Protein AF-A0A4Q7FRE8-F1 (afdb_monomer_lite)

pLDDT: mean 77.87, std 18.46, range [38.47, 93.81]

Foldseek 3Di:
DDDDDDDDDDPPPPPPVPPPVQAQWEWEDDPFKIKIAGSDPNSCVLCVHRMDIDGPVVVVVSVVVCVVVVGHYHYDD

Sequence (77 aa):
MKWTQYARFGIEEDAMPEALSDIDYTVDVGRHETMLRANTPKGEEFLGGADLTMSNEEAHTFIQDARAAGLTVKSFF

Radius of gyration: 18.3 Å; chains: 1; bounding box: 43×46×39 Å

Secondary structure (DSSP, 8-state):
-----------------TTGGG-SEEEEE-SSEEEEEESSHHHHHHHTSSEEEEEHHHHHHHHHHHHHTT--EEEE-

Structure (mmCIF, N/CA/C/O backbone):
data_AF-A0A4Q7FRE8-F1
#
_entry.id   AF-A0A4Q7FRE8-F1
#
loop_
_atom_site.group_PDB
_atom_site.id
_atom_site.type_symbol
_atom_site.label_atom_id
_atom_site.label_alt_id
_atom_site.label_comp_id
_atom_site.label_asym_id
_atom_site.label_entity_id
_atom_site.label_seq_id
_atom_site.pdbx_PDB_ins_code
_atom_site.Cartn_x
_atom_site.Cartn_y
_atom_site.Cartn_z
_atom_site.occupancy
_atom_site.B_iso_or_equiv
_atom_site.auth_seq_id
_atom_site.auth_comp_id
_atom_site.auth_asym_id
_atom_site.auth_atom_id
_atom_site.pdbx_PDB_model_num
ATOM 1 N N . MET A 1 1 ? -29.801 -36.195 24.681 1.00 49.72 1 MET A N 1
ATOM 2 C CA . MET A 1 1 ? -28.565 -35.729 25.345 1.00 49.72 1 MET A CA 1
ATOM 3 C C . MET A 1 1 ? -27.582 -36.887 25.426 1.00 49.72 1 MET A C 1
ATOM 5 O O . MET A 1 1 ? -27.751 -37.751 26.277 1.00 49.72 1 MET A O 1
ATOM 9 N N . LYS A 1 2 ? -26.602 -36.958 24.523 1.00 40.59 2 LYS A N 1
ATOM 10 C CA . LYS A 1 2 ? -25.391 -37.757 24.735 1.00 40.59 2 LYS A CA 1
ATOM 11 C C . LYS A 1 2 ? -24.299 -37.267 23.791 1.00 40.59 2 LYS A C 1
ATOM 13 O O . LYS A 1 2 ? -24.581 -36.909 22.655 1.00 40.59 2 LYS A O 1
ATOM 18 N N . TRP A 1 3 ? -23.114 -37.162 24.362 1.00 38.47 3 TRP A N 1
ATOM 19 C CA . TRP A 1 3 ? -21.976 -36.399 23.893 1.00 38.47 3 TRP A CA 1
ATOM 20 C C . TRP A 1 3 ? -21.259 -37.074 22.721 1.00 38.47 3 TRP A C 1
ATOM 22 O O . TRP A 1 3 ? -21.127 -38.295 22.672 1.00 38.47 3 TRP A O 1
ATOM 32 N N . THR A 1 4 ? -20.811 -36.227 21.803 1.00 53.00 4 THR A N 1
ATOM 33 C CA . THR A 1 4 ? -19.920 -36.455 20.664 1.00 53.00 4 THR A CA 1
ATOM 34 C C . THR A 1 4 ? -18.568 -37.000 21.112 1.00 53.00 4 THR A C 1
ATOM 36 O O . THR A 1 4 ? -17.982 -36.377 21.992 1.00 53.00 4 THR A O 1
ATOM 39 N N . GLN A 1 5 ? -18.026 -38.047 20.459 1.00 51.91 5 GLN A N 1
ATOM 40 C CA . GLN A 1 5 ? -16.582 -38.094 20.174 1.00 51.91 5 GLN A CA 1
ATOM 41 C C . GLN A 1 5 ? -16.092 -39.186 19.188 1.00 51.91 5 GLN A C 1
ATOM 43 O O . GLN A 1 5 ? -16.450 -40.355 19.298 1.00 51.91 5 GLN A O 1
ATOM 48 N N . TYR A 1 6 ? -15.163 -38.735 18.327 1.00 48.84 6 TYR A N 1
ATOM 49 C CA . TYR A 1 6 ? -14.058 -39.413 17.619 1.00 48.84 6 TYR A CA 1
ATOM 50 C C . TYR A 1 6 ? -14.190 -39.852 16.147 1.00 48.84 6 TYR A C 1
ATOM 52 O O . TYR A 1 6 ? -14.429 -41.007 15.813 1.00 48.84 6 TYR A O 1
ATOM 60 N N . ALA A 1 7 ? -13.819 -38.881 15.303 1.00 54.78 7 ALA A N 1
ATOM 61 C CA . ALA A 1 7 ? -12.628 -38.896 14.445 1.00 54.78 7 ALA A CA 1
ATOM 62 C C . ALA A 1 7 ? -12.604 -39.834 13.230 1.00 54.78 7 ALA A C 1
ATOM 64 O O . ALA A 1 7 ? -12.256 -41.011 13.331 1.00 54.78 7 ALA A O 1
ATOM 65 N N . ARG A 1 8 ? -12.742 -39.234 12.038 1.00 46.47 8 ARG A N 1
ATOM 66 C CA . ARG A 1 8 ? -11.967 -39.671 10.875 1.00 46.47 8 ARG A CA 1
ATOM 67 C C . ARG A 1 8 ? -11.740 -38.533 9.875 1.00 46.47 8 ARG A C 1
ATOM 69 O O . ARG A 1 8 ? -12.641 -38.174 9.140 1.00 46.47 8 ARG A O 1
ATOM 76 N N . PHE A 1 9 ? -10.502 -38.041 9.874 1.00 51.72 9 PHE A N 1
ATOM 77 C CA . PHE A 1 9 ? -9.736 -37.610 8.703 1.00 51.72 9 PHE A CA 1
ATOM 78 C C . PHE A 1 9 ? -10.445 -36.743 7.659 1.00 51.72 9 PHE A C 1
ATOM 80 O O . PHE A 1 9 ? -11.038 -37.229 6.703 1.00 51.72 9 PHE A O 1
ATOM 87 N N . GLY A 1 10 ? -10.192 -35.455 7.781 1.00 43.91 10 GLY A N 1
ATOM 88 C CA . GLY A 1 10 ? -10.311 -34.477 6.721 1.00 43.91 10 GLY A CA 1
ATOM 89 C C . GLY A 1 10 ? -9.836 -33.192 7.346 1.00 43.91 10 GLY A C 1
ATOM 90 O O . GLY A 1 10 ? -10.406 -32.759 8.336 1.00 43.91 10 GLY A O 1
ATOM 91 N N . ILE A 1 11 ? -8.718 -32.675 6.869 1.00 52.59 11 ILE A N 1
ATOM 92 C CA . ILE A 1 11 ? -8.137 -31.423 7.321 1.00 52.59 11 ILE A CA 1
ATOM 93 C C . ILE A 1 11 ? -9.066 -30.345 6.765 1.00 52.59 11 ILE A C 1
ATOM 95 O O . ILE A 1 11 ? -8.783 -29.717 5.754 1.00 52.59 11 ILE A O 1
ATOM 99 N N . GLU A 1 12 ? -10.233 -30.188 7.379 1.00 46.78 12 GLU A N 1
ATOM 100 C CA . GLU A 1 12 ? -10.862 -28.887 7.455 1.00 46.78 12 GLU A CA 1
ATOM 101 C C . GLU A 1 12 ? -9.922 -28.100 8.373 1.00 46.78 12 GLU A C 1
ATOM 103 O O . GLU A 1 12 ? -10.146 -27.951 9.572 1.00 46.78 12 GLU A O 1
ATOM 108 N N . GLU A 1 13 ? -8.804 -27.634 7.800 1.00 47.22 13 GLU A N 1
ATOM 109 C CA . GLU A 1 13 ? -8.415 -26.254 8.035 1.00 47.22 13 GLU A CA 1
ATOM 110 C C . GLU A 1 13 ? -9.675 -25.467 7.684 1.00 47.22 13 GLU A C 1
ATOM 112 O O . GLU A 1 13 ? -9.925 -25.083 6.542 1.00 47.22 13 GLU A O 1
ATOM 117 N N . ASP A 1 14 ? -10.540 -25.345 8.689 1.00 43.66 14 ASP A N 1
ATOM 118 C CA . ASP A 1 14 ? -11.228 -24.119 8.998 1.00 43.66 14 ASP A CA 1
ATOM 119 C C . ASP A 1 14 ? -10.151 -23.049 8.833 1.00 43.66 14 ASP A C 1
ATOM 121 O O . ASP A 1 14 ? -9.375 -22.759 9.740 1.00 43.66 14 ASP A O 1
ATOM 125 N N . ALA A 1 15 ? -9.988 -22.568 7.599 1.00 48.72 15 ALA A N 1
ATOM 126 C CA . ALA A 1 15 ? -9.315 -21.328 7.313 1.00 48.72 15 ALA A CA 1
ATOM 127 C C . ALA A 1 15 ? -10.259 -20.272 7.872 1.00 48.72 15 ALA A C 1
ATOM 129 O O . ALA A 1 15 ? -10.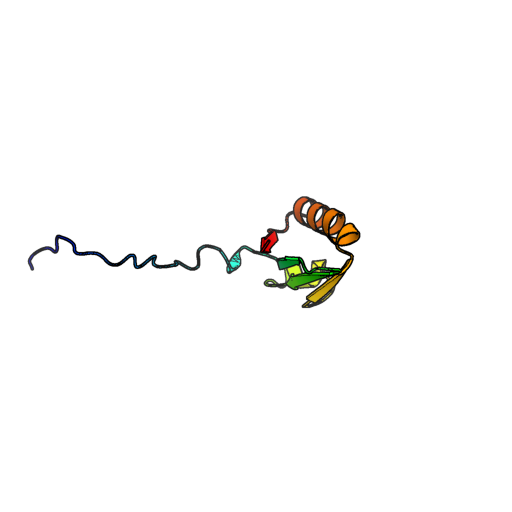957 -19.572 7.140 1.00 48.72 15 ALA A O 1
ATOM 130 N N . MET A 1 16 ? -10.322 -20.221 9.203 1.00 47.78 16 MET A N 1
ATOM 131 C CA . MET A 1 16 ? -10.607 -19.028 9.963 1.00 47.78 16 MET A CA 1
ATOM 132 C C . MET A 1 16 ? -9.923 -17.920 9.156 1.00 47.78 16 MET A C 1
ATOM 134 O O . MET A 1 16 ? -8.706 -18.007 8.951 1.00 47.78 16 MET A O 1
ATOM 138 N N . PRO A 1 17 ? -10.641 -16.929 8.595 1.00 55.19 17 PRO A N 1
ATOM 139 C CA . PRO A 1 17 ? -9.995 -15.782 7.983 1.00 55.19 17 PRO A CA 1
ATOM 140 C C . PRO A 1 17 ? -9.417 -14.936 9.121 1.00 55.19 17 PRO A C 1
ATOM 142 O O . PRO A 1 17 ? -9.796 -13.785 9.318 1.00 55.19 17 PRO A O 1
ATOM 145 N N . GLU A 1 18 ? -8.538 -15.521 9.932 1.00 45.62 18 GLU A N 1
ATOM 146 C CA . GLU A 1 18 ? -7.730 -14.809 10.889 1.00 45.62 18 GLU A CA 1
ATOM 147 C C . GLU A 1 18 ? -6.879 -13.839 10.0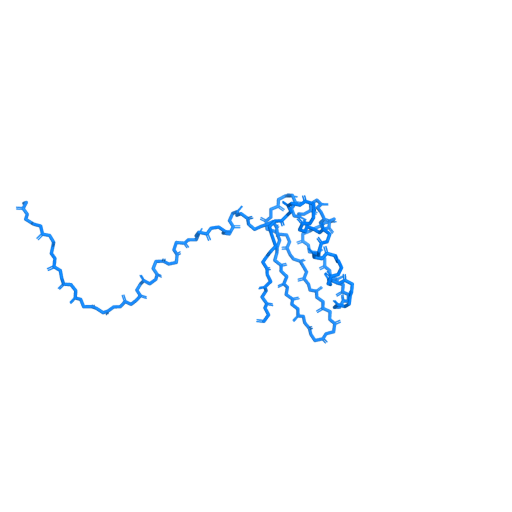68 1.00 45.62 18 GLU A C 1
ATOM 149 O O . GLU A 1 18 ? -5.940 -14.200 9.358 1.00 45.62 18 GLU A O 1
ATOM 154 N N . ALA A 1 19 ? -7.295 -12.577 10.15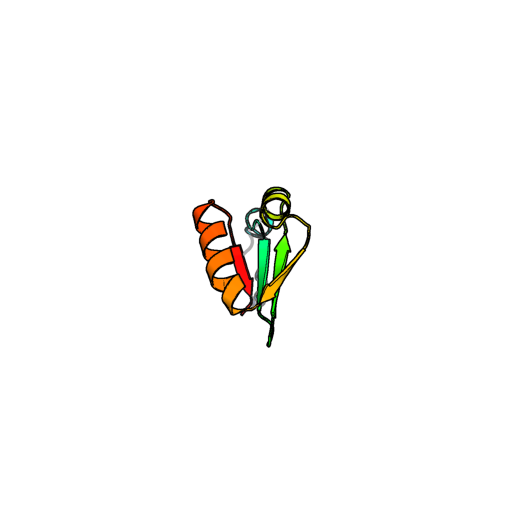2 1.00 54.59 19 ALA A N 1
ATOM 155 C CA . ALA A 1 19 ? -6.514 -11.390 9.861 1.00 54.59 19 ALA A CA 1
ATOM 156 C C . ALA A 1 19 ? -6.344 -10.942 8.396 1.00 54.59 19 ALA A C 1
ATOM 158 O O . ALA A 1 19 ? -5.437 -10.162 8.131 1.00 54.59 19 ALA A O 1
ATOM 159 N N . LEU A 1 20 ? -7.238 -11.267 7.448 1.00 52.25 20 LEU A N 1
ATOM 160 C CA . LEU A 1 20 ? -7.335 -10.406 6.243 1.00 52.25 20 LEU A CA 1
ATOM 161 C C . LEU A 1 20 ? -7.790 -8.980 6.604 1.00 52.25 20 LEU A C 1
ATOM 163 O O . LEU A 1 20 ? -7.369 -8.029 5.958 1.00 52.25 20 LEU A O 1
ATOM 167 N N . SER A 1 21 ? -8.577 -8.827 7.676 1.00 55.28 21 SER A N 1
ATOM 168 C CA . SER A 1 21 ? -8.961 -7.514 8.218 1.00 55.28 21 SER A CA 1
ATOM 169 C C . SER A 1 21 ? -7.803 -6.714 8.815 1.00 55.28 21 SER A C 1
ATOM 171 O O . SER A 1 21 ? -7.949 -5.508 8.978 1.00 55.28 21 SER A O 1
ATOM 173 N N . ASP A 1 22 ? -6.689 -7.362 9.156 1.00 74.06 22 ASP A N 1
ATOM 174 C CA . ASP A 1 22 ? -5.551 -6.706 9.807 1.00 74.06 22 ASP A CA 1
ATOM 175 C C . ASP A 1 22 ? -4.446 -6.341 8.812 1.00 74.06 22 ASP A C 1
ATOM 177 O O . ASP A 1 22 ? -3.498 -5.668 9.187 1.00 74.06 22 ASP A O 1
ATOM 181 N N . ILE A 1 23 ? -4.538 -6.787 7.553 1.00 86.88 23 ILE A N 1
ATOM 182 C CA . ILE A 1 23 ? -3.526 -6.532 6.523 1.00 86.88 23 ILE A CA 1
ATOM 183 C C . ILE A 1 23 ? -3.890 -5.249 5.791 1.00 86.88 23 ILE A C 1
ATOM 185 O O . ILE A 1 23 ? -4.852 -5.224 5.032 1.00 86.88 23 ILE A O 1
ATOM 189 N N . ASP A 1 24 ? -3.085 -4.204 5.956 1.00 88.56 24 ASP A N 1
ATOM 190 C CA . ASP A 1 24 ? -3.334 -2.909 5.327 1.00 88.56 24 ASP A CA 1
ATOM 191 C C . ASP A 1 24 ? -3.173 -2.975 3.800 1.00 88.56 24 ASP A C 1
ATOM 193 O O . ASP A 1 24 ? -3.995 -2.439 3.053 1.00 88.56 24 ASP A O 1
ATOM 197 N N . TYR A 1 25 ? -2.163 -3.699 3.311 1.00 87.31 25 TYR A N 1
ATOM 198 C CA . TYR A 1 25 ? -2.012 -3.993 1.887 1.00 87.31 25 TYR A CA 1
ATOM 199 C C . TYR A 1 25 ? -1.183 -5.263 1.634 1.00 87.31 25 TYR A C 1
ATOM 201 O O . TYR A 1 25 ? -0.398 -5.721 2.472 1.00 87.31 25 TYR A O 1
ATOM 209 N N . THR A 1 26 ? -1.368 -5.848 0.454 1.00 91.81 26 THR A N 1
ATOM 210 C CA . THR A 1 26 ? -0.673 -7.050 -0.021 1.00 91.81 26 THR A CA 1
ATOM 211 C C . THR A 1 26 ? 0.335 -6.721 -1.106 1.00 91.81 26 THR A C 1
ATOM 213 O O . THR A 1 26 ? 0.109 -5.806 -1.891 1.00 91.81 26 THR A O 1
ATOM 216 N N . VAL A 1 27 ? 1.421 -7.486 -1.168 1.00 90.75 27 VAL A N 1
ATOM 217 C CA . VAL A 1 27 ? 2.505 -7.313 -2.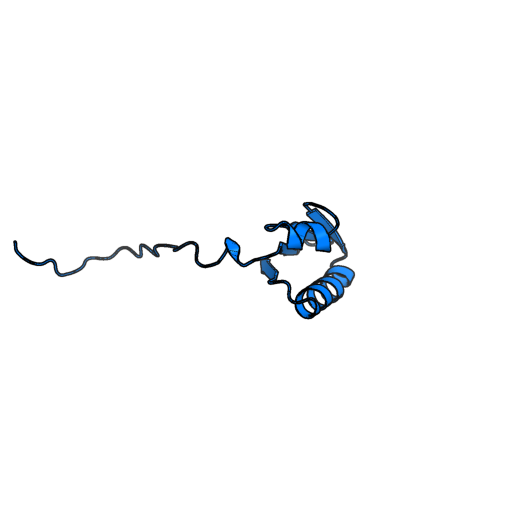141 1.00 90.75 27 VAL A CA 1
ATOM 218 C C . VAL A 1 27 ? 2.594 -8.550 -3.024 1.00 90.75 27 VAL A C 1
ATOM 220 O O . VAL A 1 27 ? 2.746 -9.656 -2.503 1.00 90.75 27 VAL A O 1
ATOM 223 N N . ASP A 1 28 ? 2.534 -8.338 -4.333 1.00 90.50 28 ASP A N 1
ATOM 224 C CA . ASP A 1 28 ? 2.722 -9.332 -5.387 1.00 90.50 28 ASP A CA 1
ATOM 225 C C . ASP A 1 28 ? 3.997 -8.978 -6.165 1.00 90.50 28 ASP A C 1
ATOM 227 O O . ASP A 1 28 ? 4.070 -7.940 -6.827 1.00 90.50 28 ASP A O 1
ATOM 231 N N . VAL A 1 29 ? 5.046 -9.789 -6.013 1.00 88.31 29 VAL A N 1
ATOM 232 C CA . VAL A 1 29 ? 6.354 -9.514 -6.627 1.00 88.31 29 VAL A CA 1
ATOM 233 C C . VAL A 1 29 ? 6.445 -10.231 -7.968 1.00 88.31 29 VAL A C 1
ATOM 235 O O . VAL A 1 29 ? 6.617 -11.447 -8.039 1.00 88.31 29 VAL A O 1
ATOM 238 N N . GLY A 1 30 ? 6.358 -9.461 -9.047 1.00 86.00 30 GLY A N 1
ATOM 239 C CA . GLY A 1 30 ? 6.527 -9.943 -10.407 1.00 86.00 30 GLY A CA 1
ATOM 240 C C . GLY A 1 30 ? 7.990 -9.994 -10.853 1.00 86.00 30 GLY A C 1
ATOM 241 O O . GLY A 1 30 ? 8.935 -9.639 -10.145 1.00 86.00 30 GLY A O 1
ATOM 242 N N . ARG A 1 31 ? 8.192 -10.434 -12.101 1.00 85.06 31 ARG A N 1
ATOM 243 C CA . ARG A 1 31 ? 9.533 -10.622 -12.685 1.00 85.06 31 ARG A CA 1
ATOM 244 C C . ARG A 1 31 ? 10.309 -9.314 -12.887 1.00 85.06 31 ARG A C 1
ATOM 246 O O . ARG A 1 31 ? 11.536 -9.344 -12.868 1.00 85.06 31 ARG A O 1
ATOM 253 N N . HIS A 1 32 ? 9.612 -8.202 -13.109 1.00 86.00 32 HIS A N 1
ATOM 254 C CA . HIS A 1 32 ? 10.218 -6.887 -13.364 1.00 86.00 32 HIS A CA 1
ATOM 255 C C . HIS A 1 32 ? 9.668 -5.793 -12.445 1.00 86.00 32 HIS A C 1
ATOM 257 O O . HIS A 1 32 ? 10.369 -4.830 -12.144 1.00 86.00 32 HIS A O 1
ATOM 263 N N . GLU A 1 33 ? 8.432 -5.957 -11.990 1.00 92.06 33 GLU A N 1
ATOM 264 C CA . GLU A 1 33 ? 7.691 -4.978 -11.211 1.00 92.06 33 GLU A CA 1
ATOM 265 C C . GLU A 1 33 ? 6.961 -5.665 -10.062 1.00 92.06 33 GLU A C 1
ATOM 267 O O . GLU A 1 33 ? 6.619 -6.847 -10.137 1.00 92.06 33 GLU A O 1
ATOM 272 N N . THR A 1 34 ? 6.734 -4.905 -9.002 1.00 92.81 34 THR A N 1
ATOM 273 C CA . THR A 1 34 ? 5.980 -5.311 -7.827 1.00 92.81 34 THR A CA 1
ATOM 274 C C . THR A 1 34 ? 4.673 -4.539 -7.807 1.00 92.81 34 THR A C 1
ATOM 276 O O . THR A 1 34 ? 4.669 -3.311 -7.919 1.00 92.81 34 THR A O 1
ATOM 279 N N . MET A 1 35 ? 3.573 -5.260 -7.625 1.00 93.81 35 MET A N 1
ATOM 280 C CA . MET A 1 35 ? 2.242 -4.696 -7.461 1.00 93.81 35 MET A CA 1
ATOM 281 C C . MET A 1 35 ? 1.847 -4.753 -5.985 1.00 93.81 35 MET A C 1
ATOM 283 O O . MET A 1 35 ? 1.851 -5.808 -5.352 1.00 93.81 35 MET A O 1
ATOM 287 N N . LEU A 1 36 ? 1.490 -3.604 -5.428 1.00 92.69 36 LEU A N 1
ATOM 288 C CA . LEU A 1 36 ? 0.966 -3.451 -4.082 1.00 92.69 36 LEU A CA 1
ATOM 289 C C . LEU A 1 36 ? -0.533 -3.181 -4.186 1.00 92.69 36 LEU A C 1
ATOM 291 O O . LEU A 1 36 ? -0.956 -2.344 -4.977 1.00 92.69 36 LEU A O 1
ATOM 295 N N . ARG A 1 37 ? -1.341 -3.886 -3.397 1.00 93.50 37 ARG A N 1
ATOM 296 C CA . ARG A 1 37 ? -2.803 -3.747 -3.388 1.00 93.50 37 ARG A CA 1
ATOM 297 C C . ARG A 1 37 ? -3.301 -3.447 -1.988 1.00 93.50 37 ARG A C 1
ATOM 299 O O . ARG A 1 37 ? -3.106 -4.271 -1.094 1.00 93.50 37 ARG A O 1
ATOM 306 N N . ALA A 1 38 ? -3.965 -2.309 -1.820 1.00 92.06 38 ALA A N 1
ATOM 307 C CA . ALA A 1 38 ? -4.618 -1.946 -0.572 1.00 92.06 38 ALA A CA 1
ATOM 308 C C . ALA A 1 38 ? -5.762 -2.914 -0.259 1.00 92.06 38 ALA A C 1
ATOM 310 O O . ALA A 1 38 ? -6.548 -3.272 -1.136 1.00 92.06 38 ALA A O 1
ATOM 311 N N . ASN A 1 39 ? -5.863 -3.318 1.005 1.00 89.50 39 ASN A N 1
ATOM 312 C CA . ASN A 1 39 ? -7.007 -4.075 1.517 1.00 89.50 39 ASN A CA 1
ATOM 313 C C . ASN A 1 39 ? -7.783 -3.281 2.580 1.00 89.50 39 ASN A C 1
ATOM 315 O O . ASN A 1 39 ? -8.903 -3.655 2.924 1.00 89.50 39 ASN A O 1
ATOM 319 N N . THR A 1 40 ? -7.212 -2.175 3.077 1.00 89.00 40 THR A N 1
ATOM 320 C CA . THR A 1 40 ? -7.844 -1.253 4.029 1.00 89.00 40 THR A CA 1
ATOM 321 C C . THR A 1 40 ? -7.786 0.193 3.517 1.00 89.00 40 THR A C 1
ATOM 323 O O . THR A 1 40 ? -6.908 0.521 2.716 1.00 89.00 40 THR A O 1
ATOM 326 N N . PRO A 1 41 ? -8.658 1.097 4.012 1.00 90.00 41 PRO A N 1
ATOM 327 C CA . PRO A 1 41 ? -8.572 2.528 3.702 1.00 90.00 41 PRO A CA 1
ATOM 328 C C . PRO A 1 41 ? -7.217 3.143 4.075 1.00 90.00 41 PRO A C 1
ATOM 330 O O . PRO A 1 41 ? -6.693 3.970 3.344 1.00 90.00 41 PRO A O 1
ATOM 333 N N . LYS A 1 42 ? -6.606 2.686 5.176 1.00 89.69 42 LYS A N 1
ATOM 334 C CA . LYS A 1 42 ? -5.267 3.119 5.600 1.00 89.69 42 LYS A CA 1
ATOM 335 C C . LYS A 1 42 ? -4.190 2.691 4.598 1.00 89.69 42 LYS A C 1
ATOM 337 O O . LYS A 1 42 ? -3.276 3.460 4.313 1.00 89.69 42 LYS A O 1
ATOM 342 N N . GLY A 1 43 ? -4.299 1.474 4.063 1.00 90.38 43 GLY A N 1
ATOM 343 C CA . GLY A 1 43 ? -3.459 1.016 2.962 1.00 90.38 43 GLY A CA 1
ATOM 344 C C . GLY A 1 43 ? -3.651 1.869 1.711 1.00 90.38 43 GLY A C 1
ATOM 345 O O . GLY A 1 43 ? -2.665 2.285 1.119 1.00 90.38 43 GLY A O 1
ATOM 346 N N . GLU A 1 44 ? -4.895 2.187 1.348 1.00 92.19 44 GLU A N 1
ATOM 347 C CA . GLU A 1 44 ? -5.214 3.029 0.186 1.00 92.19 44 GLU A CA 1
ATOM 348 C C . GLU A 1 44 ? -4.638 4.446 0.329 1.00 92.19 44 GLU A C 1
ATOM 350 O O . GLU A 1 44 ? -4.012 4.953 -0.602 1.00 92.19 44 GLU A O 1
ATOM 355 N N . GLU A 1 45 ? -4.762 5.057 1.511 1.00 91.75 45 GLU A N 1
ATOM 356 C CA . GLU A 1 45 ? -4.161 6.362 1.814 1.00 91.75 45 GLU A CA 1
ATOM 357 C C . GLU A 1 45 ? -2.629 6.331 1.724 1.00 91.75 45 GLU A C 1
ATOM 359 O O . GLU A 1 45 ? -2.030 7.264 1.191 1.00 91.75 45 GLU A O 1
ATOM 364 N N . PHE A 1 46 ? -1.987 5.260 2.204 1.00 90.19 46 PHE A N 1
ATOM 365 C CA . PHE A 1 46 ? -0.529 5.116 2.141 1.00 90.19 46 PHE A CA 1
ATOM 366 C C . PHE A 1 46 ? -0.022 4.851 0.715 1.00 90.19 46 PHE A C 1
ATOM 368 O O . PHE A 1 46 ? 0.997 5.404 0.308 1.00 90.19 46 PHE A O 1
ATOM 375 N N . LEU A 1 47 ? -0.727 4.012 -0.052 1.00 91.56 47 LEU A N 1
ATOM 376 C CA . LEU A 1 47 ? -0.394 3.715 -1.449 1.00 91.56 47 LEU A CA 1
ATOM 377 C C . LEU A 1 47 ? -0.732 4.878 -2.397 1.00 91.56 47 LEU A C 1
ATOM 379 O O . LEU A 1 47 ? -0.220 4.921 -3.513 1.00 91.56 47 LEU A O 1
ATOM 383 N N . GLY A 1 48 ? -1.584 5.815 -1.970 1.00 92.62 48 GLY A N 1
ATOM 384 C CA . GLY A 1 48 ? -2.120 6.876 -2.823 1.00 92.62 48 GLY A CA 1
ATOM 385 C C . GLY A 1 48 ? -3.175 6.377 -3.819 1.00 92.62 48 GLY A C 1
ATOM 386 O O . GLY A 1 48 ? -3.418 7.037 -4.830 1.00 92.62 48 GLY A O 1
ATOM 387 N N . GLY A 1 49 ? -3.784 5.216 -3.557 1.00 92.50 49 GLY A N 1
ATOM 388 C CA . GLY A 1 49 ? -4.734 4.543 -4.441 1.00 92.50 49 GLY A CA 1
ATOM 389 C C . GLY A 1 49 ? -4.963 3.073 -4.073 1.00 92.50 49 GLY A C 1
ATOM 390 O O . GLY A 1 49 ? -4.317 2.528 -3.177 1.00 92.50 49 GLY A O 1
ATOM 391 N N . ALA A 1 50 ? -5.905 2.426 -4.765 1.00 89.31 50 ALA A N 1
ATOM 392 C CA . ALA A 1 50 ? -6.261 1.025 -4.516 1.00 89.31 50 ALA A CA 1
ATOM 393 C C . ALA A 1 50 ? -5.117 0.052 -4.866 1.00 89.31 50 ALA A C 1
ATOM 395 O O . ALA A 1 50 ? -4.960 -1.004 -4.244 1.00 89.31 50 ALA A O 1
ATOM 396 N N . ASP A 1 51 ? -4.305 0.424 -5.851 1.00 92.94 51 ASP A N 1
ATOM 397 C CA . ASP A 1 51 ? -3.129 -0.305 -6.290 1.00 92.94 51 ASP A CA 1
ATOM 398 C C . ASP A 1 51 ? -1.977 0.649 -6.618 1.00 92.94 51 ASP A C 1
ATOM 400 O O . ASP A 1 51 ? -2.177 1.797 -7.015 1.00 92.94 51 ASP A O 1
ATOM 404 N N . LEU A 1 52 ? -0.758 0.155 -6.420 1.00 93.06 52 LEU A N 1
ATOM 405 C CA . LEU A 1 52 ? 0.480 0.848 -6.738 1.00 93.06 52 LEU A CA 1
ATOM 406 C C . LEU A 1 52 ? 1.443 -0.154 -7.361 1.00 93.06 52 LEU A C 1
ATOM 408 O O . LEU A 1 52 ? 1.747 -1.183 -6.764 1.00 93.06 52 LEU A O 1
ATOM 412 N N . THR A 1 53 ? 1.937 0.152 -8.554 1.00 93.69 53 THR A N 1
ATOM 413 C CA . THR A 1 53 ? 2.934 -0.676 -9.238 1.00 93.69 53 THR A CA 1
ATOM 414 C C . THR A 1 53 ? 4.244 0.087 -9.321 1.00 93.69 53 THR A C 1
ATOM 416 O O . THR A 1 53 ? 4.256 1.256 -9.704 1.00 93.69 53 THR A O 1
ATOM 419 N N . MET A 1 54 ? 5.343 -0.558 -8.940 1.00 93.62 54 MET A N 1
ATOM 420 C CA . MET A 1 54 ? 6.678 0.041 -8.971 1.00 93.62 54 MET A CA 1
ATOM 421 C C . MET A 1 54 ? 7.757 -1.005 -9.245 1.00 93.62 54 MET A C 1
ATOM 423 O O . MET A 1 54 ? 7.504 -2.210 -9.214 1.00 93.62 54 MET A O 1
ATOM 427 N N . SER A 1 55 ? 8.980 -0.549 -9.49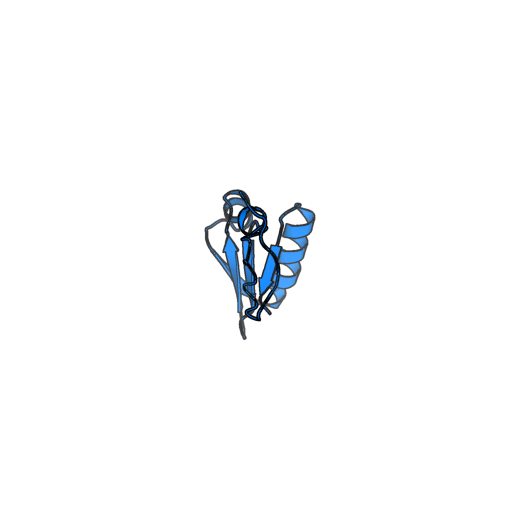9 1.00 91.81 55 SER A N 1
ATOM 428 C CA . SER A 1 55 ? 10.127 -1.430 -9.715 1.00 91.81 55 SER A CA 1
ATOM 429 C C . SER A 1 55 ? 10.405 -2.277 -8.469 1.00 91.81 55 SER A C 1
ATOM 431 O O . SER A 1 55 ? 10.249 -1.803 -7.343 1.00 91.81 55 SER A O 1
ATOM 433 N N . ASN A 1 56 ? 10.883 -3.514 -8.642 1.00 89.25 56 ASN A N 1
ATOM 434 C CA . ASN A 1 56 ? 11.190 -4.401 -7.506 1.00 89.25 56 ASN A CA 1
ATOM 435 C C . ASN A 1 56 ? 12.186 -3.767 -6.514 1.00 89.25 56 ASN A C 1
ATOM 437 O O . ASN A 1 56 ? 12.043 -3.912 -5.303 1.00 89.25 56 ASN A O 1
ATOM 441 N N . GLU A 1 57 ? 13.174 -3.029 -7.023 1.00 88.81 57 GLU A N 1
ATOM 442 C CA . GLU A 1 57 ? 14.156 -2.289 -6.221 1.00 88.81 57 GLU A CA 1
ATOM 443 C C . GLU A 1 57 ? 13.529 -1.183 -5.355 1.00 88.81 57 GLU A C 1
ATOM 445 O O . GLU A 1 57 ? 13.889 -1.027 -4.187 1.00 88.81 57 GLU A O 1
ATOM 450 N N . GLU A 1 58 ? 12.543 -0.466 -5.892 1.00 89.88 58 GLU A N 1
ATOM 451 C CA . GLU A 1 58 ? 11.815 0.585 -5.177 1.00 89.88 58 GLU A CA 1
ATOM 452 C C . GLU A 1 58 ? 10.865 -0.022 -4.137 1.00 89.88 58 GLU A C 1
ATOM 454 O O . GLU A 1 58 ? 10.795 0.455 -2.999 1.00 89.88 58 GLU A O 1
ATOM 459 N N . ALA A 1 59 ? 10.219 -1.140 -4.484 1.00 89.62 59 ALA A N 1
ATOM 460 C CA . ALA A 1 59 ? 9.272 -1.837 -3.620 1.00 89.62 59 ALA A CA 1
ATOM 461 C C . ALA A 1 59 ? 9.901 -2.299 -2.303 1.00 89.62 59 ALA A C 1
ATOM 463 O O . ALA A 1 59 ? 9.262 -2.218 -1.255 1.00 89.62 59 ALA A O 1
ATOM 464 N N . HIS A 1 60 ? 11.167 -2.724 -2.318 1.00 87.56 60 HIS A N 1
ATOM 465 C CA . HIS A 1 60 ? 11.872 -3.110 -1.095 1.00 87.56 60 HIS A CA 1
ATOM 466 C C . HIS A 1 60 ? 11.929 -1.975 -0.065 1.00 87.56 60 HIS A C 1
ATOM 468 O O . HIS A 1 60 ? 11.616 -2.198 1.107 1.00 87.56 60 HIS A O 1
ATOM 474 N N . THR A 1 61 ? 12.301 -0.769 -0.499 1.00 90.50 61 THR A N 1
ATOM 475 C CA . THR A 1 61 ? 12.379 0.407 0.383 1.00 90.50 61 THR A CA 1
ATOM 476 C C . THR A 1 61 ? 10.981 0.847 0.810 1.00 90.50 61 THR A C 1
ATOM 478 O O . THR A 1 61 ? 10.744 1.119 1.985 1.00 90.50 61 THR A O 1
ATOM 481 N N . PHE A 1 62 ? 10.027 0.835 -0.122 1.00 90.00 62 PHE A N 1
ATOM 482 C CA . PHE A 1 62 ? 8.648 1.239 0.135 1.00 90.00 62 PHE A CA 1
ATOM 483 C C . PHE A 1 62 ? 7.945 0.350 1.177 1.00 90.00 62 PHE A C 1
ATOM 485 O O . PHE A 1 62 ? 7.278 0.841 2.088 1.00 90.00 62 PHE A O 1
ATOM 492 N N . ILE A 1 63 ? 8.143 -0.971 1.109 1.00 89.69 63 ILE A N 1
ATOM 493 C CA . ILE A 1 63 ? 7.582 -1.922 2.082 1.00 89.69 63 ILE A CA 1
ATOM 494 C C . ILE A 1 63 ? 8.180 -1.711 3.479 1.00 89.69 63 ILE A C 1
ATOM 496 O O . ILE A 1 63 ? 7.486 -1.883 4.484 1.00 89.69 63 ILE A O 1
ATOM 500 N N . GLN A 1 64 ? 9.463 -1.348 3.568 1.00 89.62 64 GLN A N 1
ATOM 501 C CA . GLN A 1 64 ? 10.095 -1.034 4.850 1.00 89.62 64 GLN A CA 1
ATOM 502 C C . GLN A 1 64 ? 9.514 0.238 5.469 1.00 89.62 64 GLN A C 1
ATOM 504 O O . GLN A 1 64 ? 9.210 0.232 6.663 1.00 89.62 64 GLN A O 1
ATOM 509 N N 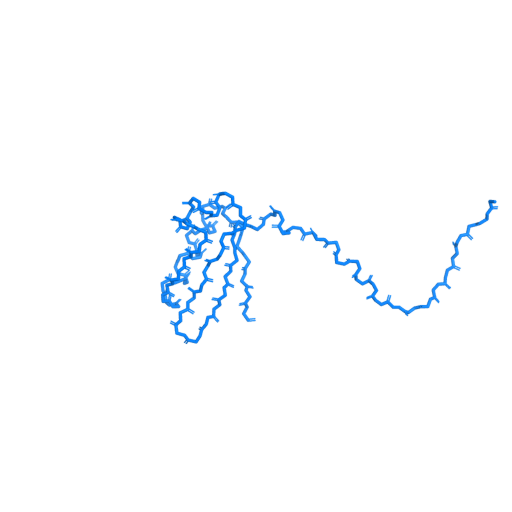. ASP A 1 65 ? 9.311 1.282 4.664 1.00 90.88 65 ASP A N 1
ATOM 510 C CA . ASP A 1 65 ? 8.705 2.536 5.116 1.00 90.88 65 ASP A CA 1
ATOM 511 C C . ASP A 1 65 ? 7.276 2.314 5.630 1.00 90.88 65 ASP A C 1
ATOM 513 O O . ASP A 1 65 ? 6.936 2.722 6.738 1.00 90.88 65 ASP A O 1
ATOM 517 N N . ALA A 1 66 ? 6.477 1.523 4.912 1.00 88.56 66 ALA A N 1
ATOM 518 C CA . ALA A 1 66 ? 5.133 1.167 5.353 1.00 88.56 66 ALA A CA 1
ATOM 519 C C . ALA A 1 66 ? 5.110 0.437 6.701 1.00 88.56 66 ALA A C 1
ATOM 521 O O . ALA A 1 66 ? 4.290 0.742 7.567 1.00 88.56 66 ALA A O 1
ATOM 522 N N . ARG A 1 67 ? 6.028 -0.512 6.919 1.00 87.38 67 ARG A N 1
ATOM 523 C CA . ARG A 1 67 ? 6.151 -1.193 8.217 1.00 87.38 67 ARG A CA 1
ATOM 524 C C . ARG A 1 67 ? 6.589 -0.227 9.317 1.00 87.38 67 ARG A C 1
ATOM 526 O O . ARG A 1 67 ? 6.099 -0.337 10.438 1.00 87.38 67 ARG A O 1
ATOM 533 N N . ALA A 1 68 ? 7.469 0.726 9.008 1.00 89.81 68 ALA A N 1
ATOM 534 C CA . ALA A 1 68 ? 7.884 1.773 9.942 1.00 89.81 68 ALA A CA 1
ATOM 535 C C . ALA A 1 68 ? 6.735 2.740 10.284 1.00 89.81 68 ALA A C 1
ATOM 537 O O . ALA A 1 68 ? 6.614 3.168 11.430 1.00 89.81 68 ALA A O 1
ATOM 538 N N . ALA A 1 69 ? 5.843 3.005 9.328 1.00 88.50 69 ALA A N 1
ATOM 539 C CA . ALA A 1 69 ? 4.591 3.734 9.523 1.00 88.50 69 ALA A CA 1
ATOM 540 C C . ALA A 1 69 ? 3.511 2.911 10.262 1.00 88.50 69 ALA A C 1
ATOM 542 O O . ALA A 1 69 ? 2.403 3.397 10.502 1.00 88.50 69 ALA A O 1
ATOM 543 N N . GLY A 1 70 ? 3.819 1.667 10.645 1.00 88.69 70 GLY A N 1
ATOM 544 C CA . GLY A 1 70 ? 2.920 0.788 11.385 1.00 88.69 70 GLY A CA 1
ATOM 545 C C . GLY A 1 70 ? 1.823 0.170 10.522 1.00 88.69 70 GLY A C 1
ATOM 546 O O . GLY A 1 70 ? 0.733 -0.086 11.035 1.00 88.69 70 GLY A O 1
ATOM 547 N N . LEU A 1 71 ? 2.061 -0.019 9.219 1.00 88.44 71 LEU A N 1
ATOM 548 C CA . LEU A 1 71 ? 1.178 -0.796 8.354 1.00 88.44 71 LEU A CA 1
ATOM 549 C C . LEU A 1 71 ? 1.499 -2.288 8.435 1.00 88.44 71 LEU A C 1
ATOM 551 O O . LEU A 1 71 ? 2.663 -2.705 8.416 1.00 88.44 71 LEU A O 1
ATOM 555 N N . THR A 1 72 ? 0.449 -3.101 8.455 1.00 89.38 72 THR A N 1
ATOM 556 C CA . THR A 1 72 ? 0.575 -4.557 8.386 1.00 89.38 72 THR A CA 1
ATOM 557 C C . THR A 1 72 ? 0.646 -4.990 6.926 1.00 89.38 72 THR A C 1
ATOM 559 O O . THR A 1 72 ? -0.337 -4.911 6.190 1.00 89.38 72 THR A O 1
ATOM 562 N N . VAL A 1 73 ? 1.814 -5.465 6.495 1.00 84.81 73 VAL A N 1
ATOM 563 C CA . VAL A 1 73 ? 2.076 -5.833 5.095 1.00 84.81 73 VAL A CA 1
ATOM 564 C C . VAL A 1 73 ? 2.230 -7.340 4.953 1.00 84.81 73 VAL A C 1
ATOM 566 O O . VAL A 1 73 ? 3.083 -7.938 5.616 1.00 84.81 73 VAL A O 1
ATOM 569 N N . LYS A 1 74 ? 1.476 -7.947 4.029 1.00 86.31 74 LYS A N 1
ATOM 570 C CA . LYS A 1 74 ? 1.634 -9.361 3.658 1.00 86.31 74 LYS A CA 1
ATOM 571 C C . LYS A 1 74 ? 2.209 -9.488 2.252 1.00 86.31 74 LYS A C 1
ATOM 573 O O . LYS A 1 74 ? 1.636 -8.979 1.295 1.00 86.31 74 LYS A O 1
ATOM 578 N N . SER A 1 75 ? 3.327 -10.194 2.134 1.00 80.94 75 SER A N 1
ATOM 579 C CA . SER A 1 75 ? 3.963 -10.478 0.847 1.00 80.94 75 SER A CA 1
ATOM 580 C C . SER A 1 75 ? 3.646 -11.898 0.398 1.00 80.94 75 SER A C 1
ATOM 582 O O . SER A 1 75 ? 3.765 -12.833 1.193 1.00 80.94 75 SER A O 1
ATOM 584 N N . PHE A 1 76 ? 3.267 -12.046 -0.867 1.00 70.81 76 PHE A N 1
ATOM 585 C CA . PHE A 1 76 ? 3.157 -13.327 -1.551 1.00 70.81 76 PHE A CA 1
ATOM 586 C C . PHE A 1 76 ? 4.386 -13.447 -2.460 1.00 70.81 76 PHE A C 1
ATOM 588 O O . PHE A 1 76 ? 4.505 -12.715 -3.439 1.00 70.81 76 PHE A O 1
ATOM 595 N N . PHE A 1 77 ? 5.349 -14.277 -2.053 1.00 61.16 77 PHE A N 1
ATOM 596 C CA . PHE A 1 77 ? 6.560 -14.588 -2.820 1.00 61.16 77 PHE A CA 1
ATOM 597 C C . PHE A 1 77 ? 6.431 -15.969 -3.457 1.00 61.16 77 PHE A C 1
ATOM 599 O O . PHE A 1 77 ? 5.833 -16.852 -2.796 1.00 61.16 77 PHE A O 1
#